Protein AF-A0A142VYG4-F1 (afdb_monomer_lite)

Structure (mmCIF, N/CA/C/O backbone):
data_AF-A0A142VYG4-F1
#
_entry.id   AF-A0A142VYG4-F1
#
loop_
_atom_site.group_PDB
_atom_site.id
_atom_site.type_symbol
_atom_site.label_atom_id
_atom_site.label_alt_id
_atom_site.label_comp_id
_atom_site.label_asym_id
_atom_site.label_entity_id
_atom_site.label_seq_id
_atom_site.pdbx_PDB_ins_code
_atom_site.Cartn_x
_atom_site.Cartn_y
_atom_site.Cartn_z
_atom_site.occupancy
_atom_site.B_iso_or_equiv
_atom_site.auth_seq_id
_atom_site.auth_comp_id
_atom_site.auth_asym_id
_atom_site.auth_atom_id
_atom_site.pdbx_PDB_model_num
ATOM 1 N N . MET A 1 1 ? -15.969 4.318 15.047 1.00 67.50 1 MET A N 1
ATOM 2 C CA . MET A 1 1 ? -14.659 3.924 15.614 1.00 67.50 1 MET A CA 1
ATOM 3 C C . MET A 1 1 ? -14.241 2.532 15.143 1.00 67.50 1 MET A C 1
ATOM 5 O O . MET A 1 1 ? -13.195 2.425 14.517 1.00 67.50 1 MET A O 1
ATOM 9 N N . ILE A 1 2 ? -15.074 1.495 15.341 1.00 74.44 2 ILE A N 1
ATOM 10 C CA . ILE A 1 2 ? -14.868 0.164 14.725 1.00 74.44 2 ILE A CA 1
ATOM 11 C C . ILE A 1 2 ? -14.760 0.310 13.201 1.00 74.44 2 ILE A C 1
ATOM 13 O O . ILE A 1 2 ? -13.875 -0.256 12.575 1.00 74.44 2 ILE A O 1
ATOM 17 N N . GLU A 1 3 ? -15.607 1.166 12.632 1.00 84.25 3 GLU A N 1
ATOM 18 C CA . GLU A 1 3 ? -15.606 1.525 11.214 1.00 84.25 3 GLU A CA 1
ATOM 19 C C . GLU A 1 3 ? -14.264 2.094 10.726 1.00 84.25 3 GLU A C 1
ATOM 21 O O . GLU A 1 3 ? -13.752 1.631 9.718 1.00 84.25 3 GLU A O 1
ATOM 26 N N . GLN A 1 4 ? -13.627 3.018 11.460 1.00 86.12 4 GLN A N 1
ATOM 27 C CA . GLN A 1 4 ? -12.318 3.565 11.071 1.00 86.12 4 GLN A CA 1
ATOM 28 C C . GLN A 1 4 ? -11.205 2.513 11.165 1.00 86.12 4 GLN A C 1
ATOM 30 O O . GLN A 1 4 ? -10.306 2.499 10.331 1.00 86.12 4 GLN A O 1
ATOM 35 N N . MET A 1 5 ? -11.257 1.611 12.151 1.00 86.69 5 MET A N 1
ATOM 36 C CA . MET A 1 5 ? -10.307 0.494 12.232 1.00 86.69 5 MET A CA 1
ATOM 37 C C . MET A 1 5 ? -10.500 -0.505 11.087 1.00 86.69 5 MET A C 1
ATOM 39 O O . MET A 1 5 ? -9.517 -0.996 10.536 1.00 86.69 5 MET A O 1
ATOM 43 N N . HIS A 1 6 ? -11.749 -0.786 10.711 1.00 91.38 6 HIS A N 1
ATOM 44 C CA . HIS A 1 6 ? -12.071 -1.628 9.560 1.00 91.38 6 HIS A CA 1
ATOM 45 C C . HIS A 1 6 ? -11.621 -0.979 8.252 1.00 91.38 6 HIS A C 1
ATOM 47 O O . HIS A 1 6 ? -11.057 -1.665 7.407 1.00 91.38 6 HIS A O 1
ATOM 53 N N . GLU A 1 7 ? -11.795 0.335 8.114 1.00 93.31 7 GLU A N 1
ATOM 54 C CA . GLU A 1 7 ? -11.337 1.085 6.947 1.00 93.31 7 GLU A CA 1
ATOM 55 C C . GLU A 1 7 ? -9.809 1.029 6.817 1.00 93.31 7 GLU A C 1
ATOM 57 O O . GLU A 1 7 ? -9.289 0.699 5.754 1.00 93.31 7 GLU A O 1
ATOM 62 N N . VAL A 1 8 ? -9.068 1.258 7.911 1.00 92.88 8 VAL A N 1
ATOM 63 C CA . VAL A 1 8 ? -7.601 1.117 7.910 1.00 92.88 8 VAL A CA 1
ATOM 64 C C . VAL A 1 8 ? -7.185 -0.308 7.541 1.00 92.88 8 VAL A C 1
ATOM 66 O O . VAL A 1 8 ? -6.253 -0.474 6.759 1.00 92.88 8 VAL A O 1
ATOM 69 N N . GLN A 1 9 ? -7.871 -1.333 8.056 1.00 94.00 9 GLN A N 1
ATOM 70 C CA . GLN A 1 9 ? -7.591 -2.723 7.693 1.00 94.00 9 GLN A CA 1
ATOM 71 C C . GLN A 1 9 ? -7.874 -2.993 6.206 1.00 94.00 9 GLN A C 1
ATOM 73 O O . GLN A 1 9 ? -7.031 -3.573 5.532 1.00 94.00 9 GLN A O 1
ATOM 78 N N . ALA A 1 10 ? -8.996 -2.514 5.667 1.00 96.69 10 ALA A N 1
ATOM 79 C CA . ALA A 1 10 ? -9.336 -2.680 4.257 1.00 96.69 10 ALA A CA 1
ATOM 80 C C . ALA A 1 10 ? -8.308 -2.003 3.337 1.00 96.69 10 ALA A C 1
ATOM 82 O O . ALA A 1 10 ? -7.858 -2.596 2.357 1.00 96.69 10 ALA A O 1
ATOM 83 N N . LYS A 1 11 ? -7.876 -0.779 3.669 1.00 96.94 11 LYS A N 1
ATOM 84 C CA . LYS A 1 11 ? -6.823 -0.082 2.916 1.00 96.94 11 LYS A CA 1
ATOM 85 C C . LYS A 1 11 ? -5.460 -0.759 3.051 1.00 96.94 11 LYS A C 1
ATOM 87 O O . LYS A 1 11 ? -4.690 -0.773 2.093 1.00 96.94 11 LYS A O 1
ATOM 92 N N . LEU A 1 12 ? -5.171 -1.357 4.205 1.00 95.00 12 LEU A N 1
ATOM 93 C CA . LEU A 1 12 ? -3.962 -2.150 4.405 1.00 95.00 12 LEU A CA 1
ATOM 94 C C . LEU A 1 12 ? -3.961 -3.397 3.511 1.00 95.00 12 LEU A C 1
ATOM 96 O O . LEU A 1 12 ? -2.946 -3.685 2.882 1.00 95.00 12 LEU A O 1
ATOM 100 N N . ASP A 1 13 ? -5.092 -4.092 3.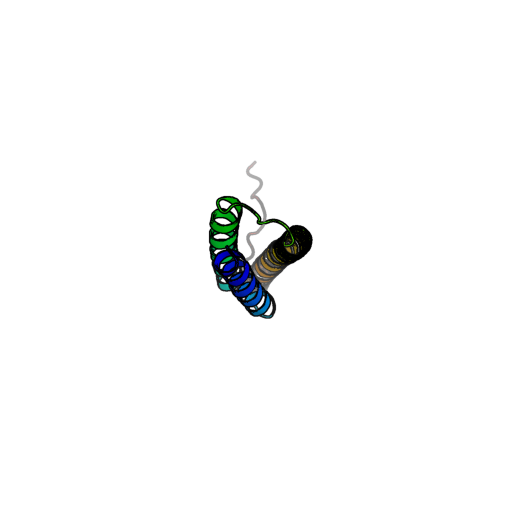403 1.00 96.19 13 ASP A N 1
ATOM 101 C CA . ASP A 1 13 ? -5.229 -5.273 2.545 1.00 96.19 13 ASP A CA 1
ATOM 102 C C . ASP A 1 13 ? -5.089 -4.911 1.055 1.00 96.19 13 ASP A C 1
ATOM 104 O O . ASP A 1 13 ? -4.447 -5.639 0.295 1.00 96.19 13 ASP A O 1
ATOM 108 N N . LEU A 1 14 ? -5.600 -3.744 0.638 1.00 96.44 14 LEU A N 1
ATOM 109 C CA . LEU A 1 14 ? -5.373 -3.213 -0.713 1.00 96.44 14 LEU A CA 1
ATOM 110 C C . LEU A 1 14 ? -3.894 -2.917 -0.983 1.00 96.44 14 LEU A C 1
ATOM 112 O O . LEU A 1 14 ? -3.398 -3.240 -2.064 1.00 96.44 14 LEU A O 1
ATOM 116 N N . LEU A 1 15 ? -3.176 -2.334 -0.016 1.00 96.19 15 LEU A N 1
ATOM 117 C CA . LEU A 1 15 ? -1.736 -2.113 -0.145 1.00 96.19 15 LEU A CA 1
ATOM 118 C C . LEU A 1 15 ? -0.990 -3.442 -0.283 1.00 96.19 15 LEU A C 1
ATOM 120 O O . LEU A 1 15 ? -0.147 -3.561 -1.166 1.00 96.19 15 LEU A O 1
ATOM 124 N N . VAL A 1 16 ? -1.324 -4.448 0.529 1.00 94.50 16 VAL A N 1
ATOM 125 C CA . VAL A 1 16 ? -0.737 -5.793 0.411 1.00 94.50 16 VAL A CA 1
ATOM 126 C C . VAL A 1 16 ? -0.966 -6.362 -0.992 1.00 94.50 16 VAL A C 1
ATOM 128 O O . VAL A 1 16 ? -0.006 -6.778 -1.636 1.00 94.50 16 VAL A O 1
ATOM 131 N N . GLY A 1 17 ? -2.190 -6.274 -1.521 1.00 94.69 17 GLY A N 1
ATOM 132 C CA . GLY A 1 17 ? -2.480 -6.698 -2.893 1.00 94.69 17 GLY A CA 1
ATOM 133 C C . GLY A 1 17 ? -1.682 -5.931 -3.959 1.00 94.69 17 GLY A C 1
ATOM 134 O O . GLY A 1 17 ? -1.248 -6.515 -4.950 1.00 94.69 17 GLY A O 1
ATOM 135 N N . ALA A 1 18 ? -1.430 -4.634 -3.758 1.00 94.50 18 ALA A N 1
ATOM 136 C CA . ALA A 1 18 ? -0.594 -3.841 -4.660 1.00 94.50 18 ALA A CA 1
ATOM 137 C C . ALA A 1 18 ? 0.897 -4.229 -4.587 1.00 94.50 18 ALA A C 1
ATOM 139 O O . ALA A 1 18 ? 1.591 -4.191 -5.607 1.00 94.50 18 ALA A O 1
ATOM 140 N N . LEU A 1 19 ? 1.396 -4.620 -3.407 1.00 92.00 19 LEU A N 1
ATOM 141 C CA . LEU A 1 19 ? 2.789 -5.039 -3.203 1.00 92.00 19 LEU A CA 1
ATOM 142 C C . LEU A 1 19 ? 3.138 -6.338 -3.935 1.00 92.00 19 LEU A C 1
ATOM 144 O O . LEU A 1 19 ? 4.270 -6.470 -4.414 1.00 92.00 19 LEU A O 1
ATOM 148 N N . ASP A 1 20 ? 2.170 -7.243 -4.081 1.00 91.19 20 ASP A N 1
ATOM 149 C CA . ASP A 1 20 ? 2.315 -8.472 -4.870 1.00 91.19 20 ASP A CA 1
ATOM 150 C C . ASP A 1 20 ? 2.491 -8.186 -6.377 1.00 91.19 20 ASP A C 1
ATOM 152 O O . ASP A 1 20 ? 2.985 -9.023 -7.137 1.00 91.19 20 ASP A O 1
ATOM 156 N N . GLY A 1 21 ? 2.139 -6.976 -6.820 1.00 89.75 21 GLY A N 1
ATOM 157 C CA . GLY A 1 21 ? 2.262 -6.525 -8.198 1.00 89.75 21 GLY A CA 1
ATOM 158 C C . GLY A 1 21 ? 3.652 -6.015 -8.612 1.00 89.75 21 GLY A C 1
ATOM 159 O O . GLY A 1 21 ? 4.666 -6.077 -7.901 1.00 89.75 21 GLY A O 1
ATOM 160 N N . HIS A 1 22 ? 3.693 -5.476 -9.833 1.00 89.88 22 HIS A N 1
ATOM 161 C CA . HIS A 1 22 ? 4.871 -4.833 -10.429 1.00 89.88 22 HIS A CA 1
ATOM 162 C C . HIS A 1 22 ? 4.605 -3.381 -10.862 1.00 89.88 22 HIS A C 1
ATOM 164 O O . HIS A 1 22 ? 5.362 -2.810 -11.645 1.00 89.88 22 HIS A O 1
ATOM 170 N N . ASP A 1 23 ? 3.523 -2.786 -10.362 1.00 91.62 23 ASP A N 1
ATOM 171 C CA . ASP A 1 23 ? 3.122 -1.423 -10.689 1.00 91.62 23 ASP A CA 1
ATOM 172 C C . ASP A 1 23 ? 3.435 -0.480 -9.523 1.00 91.62 23 ASP A C 1
ATOM 174 O O . ASP A 1 23 ? 2.781 -0.494 -8.480 1.00 91.62 23 ASP A O 1
ATOM 178 N N . ALA A 1 24 ? 4.451 0.364 -9.708 1.00 91.38 24 ALA A N 1
ATOM 179 C CA . ALA A 1 24 ? 4.827 1.358 -8.710 1.00 91.38 24 ALA A CA 1
ATOM 180 C C . ALA A 1 24 ? 3.732 2.419 -8.496 1.00 91.38 24 ALA A C 1
ATOM 182 O O . ALA A 1 24 ? 3.621 2.941 -7.390 1.00 91.38 24 ALA A O 1
ATOM 183 N N . GLY A 1 25 ? 2.929 2.732 -9.520 1.00 92.19 25 GLY A N 1
ATOM 184 C CA . GLY A 1 25 ? 1.818 3.676 -9.419 1.00 92.19 25 GLY A CA 1
ATOM 185 C C . GLY A 1 25 ? 0.696 3.140 -8.533 1.00 92.19 25 GLY A C 1
ATOM 186 O O . GLY A 1 25 ? 0.222 3.856 -7.652 1.00 92.19 25 GLY A O 1
ATOM 187 N N . ALA A 1 26 ? 0.346 1.861 -8.692 1.00 94.69 26 ALA A N 1
ATOM 188 C CA . ALA A 1 26 ? -0.639 1.194 -7.841 1.00 94.69 26 ALA A CA 1
ATOM 189 C C . ALA A 1 26 ? -0.210 1.168 -6.363 1.00 94.69 26 ALA A C 1
ATOM 191 O O . ALA A 1 26 ? -1.019 1.457 -5.483 1.00 94.69 26 ALA A O 1
ATOM 192 N N . ILE A 1 27 ? 1.072 0.895 -6.083 1.00 94.50 27 ILE A N 1
ATOM 193 C CA . ILE A 1 27 ? 1.609 0.907 -4.7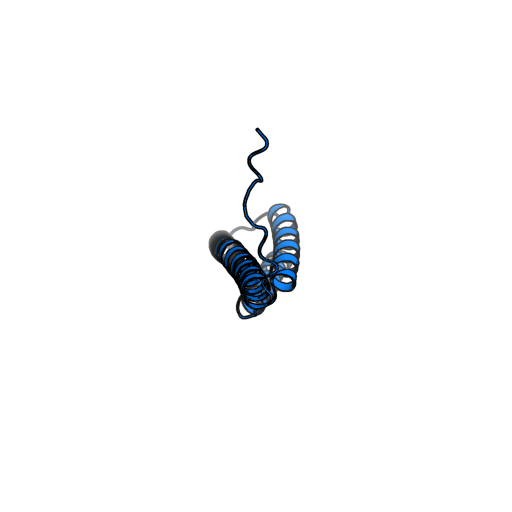10 1.00 94.50 27 ILE A CA 1
ATOM 194 C C . ILE A 1 27 ? 1.545 2.319 -4.107 1.00 94.50 27 ILE A C 1
ATOM 196 O O . ILE A 1 27 ? 1.166 2.469 -2.945 1.00 94.50 27 ILE A O 1
ATOM 200 N N . VAL A 1 28 ? 1.892 3.359 -4.877 1.00 94.88 28 VAL A N 1
ATOM 201 C CA . VAL A 1 28 ? 1.807 4.759 -4.421 1.00 94.88 28 VAL A CA 1
ATOM 202 C C . VAL A 1 28 ? 0.362 5.135 -4.094 1.00 94.88 28 VAL A C 1
ATOM 204 O O . VAL A 1 28 ? 0.102 5.587 -2.983 1.00 94.88 28 VAL A O 1
ATOM 207 N N . SER A 1 29 ? -0.578 4.870 -5.003 1.00 97.00 29 SER A N 1
ATOM 208 C CA . SER A 1 29 ? -1.995 5.183 -4.788 1.00 97.00 29 SER A CA 1
ATOM 209 C C . SER A 1 29 ? -2.569 4.450 -3.570 1.00 97.00 29 SER A C 1
ATOM 211 O O . SER A 1 29 ? -3.201 5.078 -2.725 1.00 97.00 29 SER A O 1
ATOM 213 N N . ALA A 1 30 ? -2.281 3.153 -3.408 1.00 95.94 30 ALA A N 1
ATOM 214 C CA . ALA A 1 30 ? -2.720 2.395 -2.234 1.00 95.94 30 ALA A CA 1
ATOM 215 C C . ALA A 1 30 ? -2.112 2.930 -0.922 1.00 95.94 30 ALA A C 1
ATOM 217 O O . ALA A 1 30 ? -2.759 2.911 0.126 1.00 95.94 30 ALA A O 1
ATOM 218 N N . THR A 1 31 ? -0.878 3.440 -0.975 1.00 95.25 31 THR A N 1
ATOM 219 C CA . THR A 1 31 ? -0.208 4.056 0.178 1.00 95.25 31 THR A CA 1
ATOM 220 C C . THR A 1 31 ? -0.860 5.386 0.574 1.00 95.25 31 THR A C 1
ATOM 222 O O . THR A 1 31 ? -1.040 5.648 1.763 1.00 95.25 31 THR A O 1
ATOM 225 N N . GLU A 1 32 ? -1.244 6.218 -0.397 1.00 96.19 32 GLU A N 1
ATOM 226 C CA . GLU A 1 32 ? -1.953 7.488 -0.167 1.00 96.19 32 GLU A CA 1
ATOM 227 C C . GLU A 1 32 ? -3.362 7.265 0.411 1.00 96.19 32 GLU A C 1
ATOM 229 O O .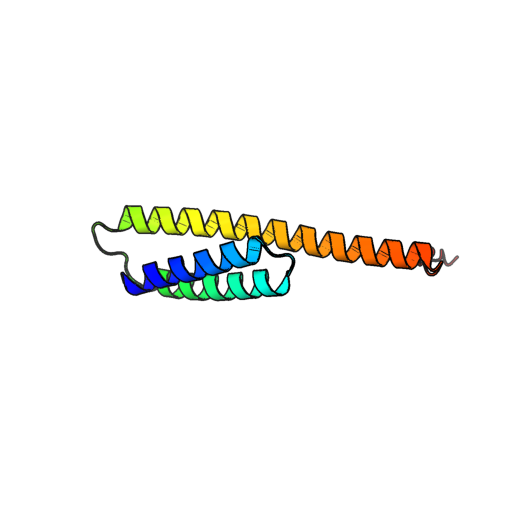 GLU A 1 32 ? -3.762 7.921 1.381 1.00 96.19 32 GLU A O 1
ATOM 234 N N . ASP A 1 33 ? -4.081 6.277 -0.123 1.00 95.94 33 ASP A N 1
ATOM 235 C CA . ASP A 1 33 ? -5.376 5.826 0.388 1.00 95.94 33 ASP A CA 1
ATOM 236 C C . ASP A 1 33 ? -5.279 5.368 1.853 1.00 95.94 33 ASP A C 1
ATOM 238 O O . ASP A 1 33 ? -6.072 5.781 2.707 1.00 95.94 33 ASP A O 1
ATOM 242 N N . LEU A 1 34 ? -4.271 4.547 2.170 1.00 95.00 34 LEU A N 1
ATOM 243 C CA . LEU A 1 34 ? -4.008 4.078 3.530 1.00 95.00 34 LEU A CA 1
ATOM 244 C C . LEU A 1 34 ? -3.630 5.230 4.469 1.00 95.00 34 LEU A C 1
ATOM 246 O O . LEU A 1 34 ? -4.108 5.276 5.603 1.00 95.00 34 LEU A O 1
ATOM 250 N N . ALA A 1 35 ? -2.814 6.182 4.012 1.00 92.19 35 ALA A N 1
ATOM 251 C CA . ALA A 1 35 ? -2.449 7.355 4.802 1.00 92.19 35 ALA A CA 1
ATOM 252 C C . ALA A 1 35 ? -3.686 8.184 5.181 1.00 92.19 35 ALA A C 1
ATOM 254 O O . ALA A 1 35 ? -3.827 8.593 6.336 1.00 92.19 35 ALA A O 1
ATOM 255 N N . THR A 1 36 ? -4.617 8.364 4.242 1.00 93.44 36 THR A N 1
ATOM 256 C CA . THR A 1 36 ? -5.888 9.059 4.488 1.00 93.44 36 THR A CA 1
ATOM 257 C C . THR A 1 36 ? -6.720 8.341 5.553 1.00 93.44 36 THR A C 1
ATOM 259 O O . THR A 1 36 ? -7.164 8.970 6.517 1.00 93.44 36 THR A O 1
ATOM 262 N N . ALA A 1 37 ? -6.866 7.015 5.450 1.00 92.31 37 ALA A N 1
ATOM 263 C CA . ALA A 1 37 ? -7.580 6.215 6.447 1.00 92.31 37 ALA A CA 1
ATOM 264 C C . ALA A 1 37 ? -6.931 6.301 7.842 1.00 92.31 37 ALA A C 1
ATOM 266 O O . ALA A 1 37 ? -7.626 6.444 8.850 1.00 92.31 37 ALA A O 1
ATOM 267 N N . VAL A 1 38 ? -5.596 6.286 7.915 1.00 90.62 38 VAL A N 1
ATOM 268 C CA . VAL A 1 38 ? -4.846 6.415 9.175 1.00 90.62 38 VAL A CA 1
ATOM 269 C C . VAL A 1 38 ? -5.024 7.798 9.806 1.00 90.62 38 VAL A C 1
ATOM 271 O O . VAL A 1 38 ? -5.161 7.888 11.027 1.00 90.62 38 VAL A O 1
ATOM 274 N N . ILE A 1 39 ? -5.056 8.874 9.013 1.00 89.00 39 ILE A N 1
ATOM 275 C CA . ILE A 1 39 ? -5.323 10.233 9.512 1.00 89.00 39 ILE A CA 1
ATOM 276 C C . ILE A 1 39 ? -6.715 10.301 10.152 1.00 89.00 39 ILE A C 1
ATOM 278 O O . ILE A 1 39 ? -6.853 10.809 11.267 1.00 89.00 39 ILE A O 1
ATOM 282 N N . LEU A 1 40 ? -7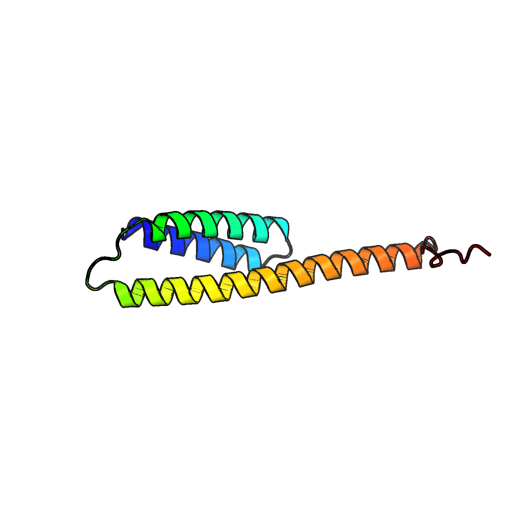.729 9.744 9.485 1.00 88.25 40 LEU A N 1
ATOM 283 C CA . LEU A 1 40 ? -9.095 9.694 10.009 1.00 88.25 40 LEU A CA 1
ATOM 284 C C . LEU A 1 40 ? -9.188 8.841 11.280 1.00 88.25 40 LEU A C 1
ATOM 286 O O . LEU A 1 40 ? -9.829 9.249 12.248 1.00 88.25 40 LEU A O 1
ATOM 290 N N . PHE A 1 41 ? -8.501 7.697 11.318 1.00 87.44 41 PHE A N 1
ATOM 291 C CA . PHE A 1 41 ? -8.417 6.859 12.512 1.00 87.44 41 PHE A CA 1
ATOM 292 C C . PHE A 1 41 ? -7.737 7.581 13.682 1.00 87.44 41 PHE A C 1
ATOM 294 O O . PHE A 1 41 ? -8.236 7.523 14.799 1.00 87.44 41 PHE A O 1
ATOM 301 N N . ARG A 1 42 ? -6.649 8.324 13.438 1.00 84.62 42 ARG A N 1
ATOM 302 C CA . ARG A 1 42 ? -5.950 9.117 14.465 1.00 84.62 42 ARG A CA 1
ATOM 303 C C . ARG A 1 42 ? -6.834 10.211 15.068 1.00 84.62 42 ARG A C 1
ATOM 305 O O . ARG A 1 42 ? -6.667 10.548 16.237 1.00 84.62 42 ARG A O 1
ATOM 312 N N . GLY A 1 43 ? -7.735 10.782 14.269 1.00 82.88 43 GLY A N 1
ATOM 313 C CA . GLY A 1 43 ? -8.722 11.762 14.725 1.00 82.88 43 GLY A CA 1
ATOM 314 C C . GLY A 1 43 ? -9.875 11.152 15.529 1.00 82.88 43 GLY A C 1
ATOM 315 O O . GLY A 1 43 ? -10.581 11.879 16.225 1.00 82.88 43 GLY A O 1
ATOM 316 N N . ALA A 1 44 ? -10.063 9.832 15.465 1.00 80.06 44 ALA A N 1
ATOM 317 C CA . ALA A 1 44 ? -11.052 9.115 16.253 1.00 80.06 44 ALA A CA 1
ATOM 318 C C . ALA A 1 44 ? -10.440 8.664 17.591 1.00 80.06 44 ALA A C 1
ATOM 320 O O . ALA A 1 44 ? -9.372 8.060 17.636 1.00 80.06 44 ALA A O 1
ATOM 321 N N . GLY A 1 45 ? -11.120 8.941 18.706 1.00 77.56 45 GLY A N 1
ATOM 322 C CA . GLY A 1 45 ? -10.690 8.440 20.014 1.00 77.56 45 GLY A CA 1
ATOM 323 C C . GLY A 1 45 ? -10.668 6.907 20.048 1.00 77.56 45 GLY A C 1
ATOM 324 O O . GLY A 1 45 ? -11.599 6.267 19.555 1.00 77.56 45 GLY A O 1
ATOM 325 N N . VAL A 1 46 ? -9.620 6.327 20.644 1.00 80.25 46 VAL A N 1
ATOM 326 C CA . VAL A 1 46 ? -9.514 4.878 20.877 1.00 80.25 46 VAL A CA 1
ATOM 327 C C . VAL A 1 46 ? -10.361 4.519 22.106 1.00 80.25 46 VAL A C 1
ATOM 329 O O . VAL A 1 46 ? -10.122 5.066 23.181 1.00 80.25 46 VAL A O 1
ATOM 332 N N . PRO A 1 47 ? -11.360 3.637 21.989 1.00 78.50 47 PRO A N 1
ATOM 333 C CA . PRO A 1 47 ? -12.198 3.237 23.105 1.00 78.50 47 PRO A CA 1
ATOM 334 C C . PRO A 1 47 ? -11.516 2.210 23.987 1.00 78.50 47 PRO A C 1
ATOM 336 O O . PRO A 1 47 ? -10.729 1.377 23.524 1.00 78.50 47 PRO A O 1
ATOM 339 N N . ALA A 1 48 ? -11.935 2.239 25.247 1.00 80.69 48 ALA A N 1
ATOM 340 C CA . ALA A 1 48 ? -11.507 1.306 26.269 1.00 80.69 48 ALA A CA 1
ATOM 341 C C . ALA A 1 48 ? -11.695 -0.152 25.818 1.00 80.69 48 ALA A C 1
ATOM 343 O O . ALA A 1 48 ? -12.784 -0.547 25.395 1.00 80.69 48 ALA A O 1
ATOM 344 N N . GLY A 1 49 ? -10.631 -0.947 25.918 1.00 85.50 49 GLY A N 1
ATOM 345 C CA . GLY A 1 49 ? -10.614 -2.371 25.575 1.00 85.50 49 GLY A CA 1
ATOM 346 C C . GLY A 1 49 ? -10.195 -2.688 24.135 1.00 85.50 49 GLY A C 1
ATOM 347 O O . GLY A 1 49 ? -10.069 -3.862 23.793 1.00 85.50 49 GLY A O 1
ATOM 348 N N . SER A 1 50 ? -9.951 -1.680 23.292 1.00 83.12 50 SER A N 1
ATOM 349 C CA . SER A 1 50 ? -9.515 -1.858 21.893 1.00 83.12 50 SER A CA 1
ATOM 350 C C . SER A 1 50 ? -8.060 -1.437 21.638 1.00 83.12 50 SER A C 1
ATOM 352 O O . SER A 1 50 ? -7.552 -1.546 20.520 1.00 83.12 50 SER A O 1
ATOM 354 N N . GLU A 1 51 ? -7.345 -0.999 22.675 1.00 88.00 51 GLU A N 1
ATOM 355 C CA . GLU A 1 51 ? -6.004 -0.417 22.586 1.00 88.00 51 GLU A CA 1
ATOM 356 C C . GLU A 1 51 ? -4.984 -1.403 22.015 1.00 88.00 51 GLU A C 1
ATOM 358 O O . GLU A 1 51 ? -4.138 -1.035 21.198 1.00 88.00 51 GLU A O 1
ATOM 363 N N . MET A 1 52 ? -5.075 -2.675 22.415 1.00 88.88 52 MET A N 1
ATOM 364 C CA . MET A 1 52 ? -4.188 -3.723 21.911 1.00 88.88 52 MET A CA 1
ATOM 365 C C . MET A 1 52 ? -4.390 -3.947 20.409 1.00 88.88 52 MET A C 1
ATOM 367 O O . MET A 1 52 ? -3.417 -4.077 19.666 1.00 88.88 52 MET A O 1
ATOM 371 N N . GLN A 1 53 ? -5.645 -3.937 19.956 1.00 86.75 53 GLN A N 1
ATOM 372 C CA . GLN A 1 53 ? -5.993 -4.105 18.550 1.00 86.75 53 GLN A CA 1
ATOM 373 C C . GLN A 1 53 ? -5.540 -2.896 17.724 1.00 86.75 53 GLN A C 1
ATOM 375 O O . GLN A 1 53 ? -4.910 -3.072 16.683 1.00 86.75 53 GLN A O 1
ATOM 380 N N . ALA A 1 54 ? -5.778 -1.678 18.217 1.00 86.88 54 ALA A N 1
ATOM 381 C CA . ALA A 1 54 ? -5.288 -0.447 17.603 1.00 86.88 54 ALA A CA 1
ATOM 382 C C . ALA A 1 54 ? -3.756 -0.448 17.469 1.00 86.88 54 ALA A C 1
ATOM 384 O O . ALA A 1 54 ? -3.219 -0.134 16.406 1.00 86.88 54 ALA A O 1
ATOM 385 N N . ARG A 1 55 ? -3.035 -0.865 18.518 1.00 88.94 55 ARG A N 1
ATOM 386 C CA . ARG A 1 55 ? -1.569 -0.944 18.502 1.00 88.94 55 ARG A CA 1
ATOM 387 C C . ARG A 1 55 ? -1.054 -1.987 17.512 1.00 88.94 55 ARG A C 1
ATOM 389 O O . ARG A 1 55 ? -0.093 -1.715 16.795 1.00 88.94 55 ARG A O 1
ATOM 396 N N . ALA A 1 56 ? -1.690 -3.156 17.457 1.00 91.31 56 ALA A N 1
ATOM 397 C CA . ALA A 1 56 ? -1.348 -4.196 16.493 1.00 91.31 56 ALA A CA 1
ATOM 398 C C . ALA A 1 56 ? -1.574 -3.722 15.049 1.00 91.31 56 ALA A C 1
ATOM 400 O O . ALA A 1 56 ? -0.721 -3.951 14.193 1.00 91.31 56 ALA A O 1
ATOM 401 N N . LEU A 1 57 ? -2.684 -3.024 14.792 1.00 90.50 57 LEU A N 1
ATOM 402 C CA . LEU A 1 57 ? -2.999 -2.462 13.482 1.00 90.50 57 LEU A CA 1
ATOM 403 C C . LEU A 1 57 ? -1.953 -1.424 13.056 1.00 90.50 57 LEU A C 1
ATOM 405 O O . LEU A 1 57 ? -1.384 -1.556 11.979 1.00 90.50 57 LEU A O 1
ATOM 409 N N . ILE A 1 58 ? -1.609 -0.472 13.931 1.00 88.38 58 ILE A N 1
ATOM 410 C CA . ILE A 1 58 ? -0.556 0.525 13.668 1.00 88.38 58 ILE A CA 1
ATOM 411 C C . ILE A 1 58 ? 0.785 -0.151 13.355 1.00 88.38 58 ILE A C 1
ATOM 413 O O . ILE A 1 58 ? 1.462 0.239 12.406 1.00 88.38 58 ILE A O 1
ATOM 417 N N . GLY A 1 59 ? 1.166 -1.176 14.126 1.00 91.00 59 GLY A N 1
ATOM 418 C CA . GLY A 1 59 ? 2.406 -1.919 13.893 1.00 91.00 59 GLY A CA 1
ATOM 419 C C . GLY A 1 59 ? 2.448 -2.577 12.511 1.00 91.00 59 GLY A C 1
ATOM 420 O O . GLY A 1 59 ? 3.452 -2.467 11.809 1.00 91.00 59 GLY A O 1
ATOM 421 N N . LYS A 1 60 ? 1.344 -3.204 12.086 1.00 92.75 60 LYS A N 1
ATOM 422 C CA . LYS A 1 60 ? 1.230 -3.786 10.740 1.00 92.75 60 LYS A CA 1
ATOM 423 C C . LYS A 1 60 ? 1.302 -2.718 9.650 1.00 92.75 60 LYS A C 1
ATOM 425 O O . LYS A 1 60 ? 2.034 -2.905 8.682 1.00 92.75 60 LYS A O 1
ATOM 430 N N . THR A 1 61 ? 0.588 -1.606 9.821 1.00 90.94 61 THR A N 1
ATOM 431 C CA . THR A 1 61 ? 0.601 -0.480 8.879 1.00 90.94 61 THR A CA 1
ATOM 432 C C . THR A 1 61 ? 2.020 0.041 8.662 1.00 90.94 61 THR A C 1
ATOM 434 O O . THR A 1 61 ? 2.437 0.185 7.519 1.00 90.94 61 THR A O 1
ATOM 437 N N . LEU A 1 62 ? 2.792 0.259 9.732 1.00 91.62 62 LEU A N 1
ATOM 438 C CA . LEU A 1 62 ? 4.184 0.712 9.622 1.00 91.62 62 LEU A CA 1
ATOM 439 C C . LEU A 1 62 ? 5.052 -0.275 8.830 1.00 91.62 62 LEU A C 1
ATOM 441 O O . LEU A 1 62 ? 5.735 0.137 7.896 1.00 91.62 62 LEU A O 1
ATOM 445 N N . GLY A 1 63 ? 4.963 -1.572 9.139 1.00 92.00 63 GLY A N 1
ATOM 446 C CA . GLY A 1 63 ? 5.727 -2.595 8.419 1.00 92.00 63 GLY A CA 1
ATOM 447 C C . GLY A 1 63 ? 5.393 -2.662 6.924 1.00 92.00 63 GLY A C 1
ATOM 448 O O . GLY A 1 63 ? 6.291 -2.805 6.095 1.00 92.00 63 GLY A O 1
ATOM 449 N N . GLN A 1 64 ? 4.118 -2.503 6.551 1.00 91.69 64 GLN A N 1
ATOM 450 C CA . GLN A 1 64 ? 3.724 -2.497 5.137 1.00 91.69 64 GLN A CA 1
ATOM 451 C C . GLN A 1 64 ? 4.143 -1.214 4.407 1.00 91.69 64 GLN A C 1
ATOM 453 O O . GLN A 1 64 ? 4.518 -1.275 3.238 1.00 91.69 64 GLN A O 1
ATOM 458 N N . LEU A 1 65 ? 4.154 -0.060 5.082 1.00 91.88 65 LEU A N 1
ATOM 459 C CA . LEU A 1 65 ? 4.669 1.186 4.505 1.00 91.88 65 LEU A CA 1
ATOM 460 C C . LEU A 1 65 ? 6.178 1.110 4.226 1.00 91.88 65 LEU A C 1
ATOM 462 O O . LEU A 1 65 ? 6.639 1.574 3.181 1.00 91.88 65 LEU A O 1
ATOM 466 N N . GLU A 1 66 ? 6.947 0.484 5.118 1.00 92.44 66 GLU A N 1
ATOM 467 C CA . GLU A 1 66 ? 8.370 0.215 4.886 1.00 92.44 66 GLU A CA 1
ATOM 468 C C . GLU A 1 66 ? 8.573 -0.715 3.681 1.00 92.44 66 GLU A C 1
ATOM 470 O O . GLU A 1 66 ? 9.377 -0.416 2.790 1.00 92.44 66 GLU A O 1
ATOM 475 N N . ALA A 1 67 ? 7.796 -1.801 3.596 1.00 92.44 67 ALA A N 1
ATOM 476 C CA . ALA A 1 67 ? 7.824 -2.711 2.452 1.00 92.44 67 ALA A CA 1
ATOM 477 C C . ALA A 1 67 ? 7.485 -1.991 1.133 1.00 92.44 67 ALA A C 1
ATOM 479 O O . ALA A 1 67 ? 8.170 -2.190 0.125 1.00 92.44 67 ALA A O 1
ATOM 480 N N . ALA A 1 68 ? 6.490 -1.099 1.145 1.00 92.81 68 ALA A N 1
ATOM 481 C CA . ALA A 1 68 ? 6.104 -0.289 -0.006 1.00 92.81 68 ALA A CA 1
ATOM 482 C C . ALA A 1 68 ? 7.227 0.639 -0.475 1.00 92.81 68 ALA A C 1
ATOM 484 O O . ALA A 1 68 ? 7.549 0.661 -1.667 1.00 92.81 68 ALA A O 1
ATOM 485 N N . ALA A 1 69 ? 7.883 1.346 0.446 1.00 92.12 69 ALA A N 1
ATOM 486 C CA . ALA A 1 69 ? 9.006 2.219 0.118 1.00 92.12 69 ALA A CA 1
ATOM 487 C C . ALA A 1 69 ? 10.163 1.443 -0.538 1.00 92.12 69 ALA A C 1
ATOM 489 O O . ALA A 1 69 ? 10.701 1.867 -1.569 1.00 92.12 69 ALA A O 1
ATOM 490 N N . ILE A 1 70 ? 10.514 0.275 0.012 1.00 93.75 70 ILE A N 1
ATOM 491 C CA . ILE A 1 70 ? 11.539 -0.609 -0.558 1.00 93.75 70 ILE A CA 1
ATOM 492 C C . ILE A 1 70 ? 11.122 -1.068 -1.957 1.00 93.75 70 ILE A C 1
ATOM 494 O O . ILE A 1 70 ? 11.902 -0.952 -2.908 1.00 93.75 70 ILE A O 1
ATOM 498 N N . ARG A 1 71 ? 9.886 -1.553 -2.111 1.00 93.94 71 ARG A N 1
ATOM 499 C CA . ARG A 1 71 ? 9.386 -2.088 -3.379 1.00 93.94 71 ARG A CA 1
ATOM 500 C C . ARG A 1 71 ? 9.380 -1.029 -4.477 1.00 93.94 71 ARG A C 1
ATOM 502 O O . ARG A 1 71 ? 9.897 -1.290 -5.562 1.00 93.94 71 ARG A O 1
ATOM 509 N N . ILE A 1 72 ? 8.891 0.177 -4.190 1.00 92.69 72 ILE A N 1
ATOM 510 C CA . ILE A 1 72 ? 8.912 1.306 -5.130 1.00 92.69 72 ILE A CA 1
ATOM 511 C C . ILE A 1 72 ? 10.345 1.605 -5.588 1.00 92.69 72 ILE A C 1
ATOM 513 O O . ILE A 1 72 ? 10.585 1.790 -6.783 1.00 92.69 72 ILE A O 1
ATOM 517 N N . ASN A 1 73 ? 11.311 1.626 -4.667 1.00 92.94 73 ASN A N 1
ATOM 518 C CA . ASN A 1 73 ? 12.711 1.880 -5.007 1.00 92.94 73 ASN A CA 1
ATOM 519 C C . ASN A 1 73 ? 13.296 0.789 -5.914 1.00 92.94 73 ASN A C 1
ATOM 521 O O . ASN A 1 73 ? 13.984 1.109 -6.886 1.00 92.94 73 ASN A O 1
ATOM 525 N N . VAL A 1 74 ? 12.978 -0.481 -5.654 1.00 93.19 74 VAL A N 1
ATOM 526 C CA . VAL A 1 74 ? 13.383 -1.605 -6.511 1.00 93.19 74 VAL A CA 1
ATOM 527 C C . VAL A 1 74 ? 12.802 -1.461 -7.921 1.00 93.19 74 VAL A C 1
ATOM 529 O O . VAL A 1 74 ? 13.548 -1.563 -8.895 1.00 93.19 74 VAL A O 1
ATOM 532 N N . LEU A 1 75 ? 11.506 -1.162 -8.052 1.00 92.50 75 LEU A N 1
ATOM 533 C CA . LEU A 1 75 ? 10.842 -0.997 -9.354 1.00 92.50 75 LEU A CA 1
ATOM 534 C C . LEU A 1 75 ? 11.410 0.186 -10.153 1.00 92.50 75 LEU A C 1
ATOM 536 O O . LEU A 1 75 ? 11.651 0.082 -11.362 1.00 92.50 75 LEU A O 1
ATOM 540 N N . LYS A 1 76 ? 11.691 1.305 -9.475 1.00 90.75 76 LYS A N 1
ATOM 541 C CA . LYS A 1 76 ? 12.358 2.465 -10.081 1.00 90.75 76 LYS A CA 1
ATOM 542 C C . LYS A 1 76 ? 13.758 2.107 -10.576 1.00 90.75 76 LYS A C 1
ATOM 544 O O . LYS A 1 76 ? 14.116 2.464 -11.699 1.00 90.75 76 LYS A O 1
ATOM 549 N N . ASN A 1 77 ? 14.538 1.389 -9.767 1.00 92.75 77 ASN A N 1
ATOM 550 C CA . ASN A 1 77 ? 15.889 0.980 -10.141 1.00 92.75 77 ASN A CA 1
ATOM 551 C C . ASN A 1 77 ? 15.881 0.013 -11.330 1.00 92.75 77 ASN A C 1
ATOM 553 O O . ASN A 1 77 ? 16.635 0.211 -12.278 1.00 92.75 77 ASN A O 1
ATOM 557 N 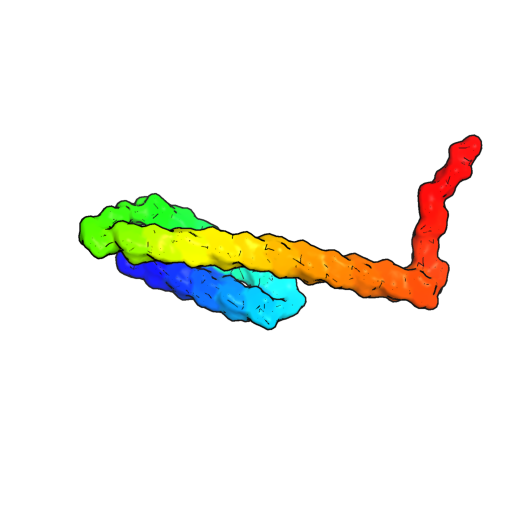N . TRP A 1 78 ? 14.980 -0.972 -11.335 1.00 92.00 78 TRP A N 1
ATOM 558 C CA . TRP A 1 78 ? 14.797 -1.864 -12.482 1.00 92.00 78 TRP A CA 1
ATOM 559 C C . TRP A 1 78 ? 14.486 -1.056 -13.744 1.00 92.00 78 TRP A C 1
ATOM 561 O O . TRP A 1 78 ? 15.162 -1.203 -14.763 1.00 92.00 78 TRP A O 1
ATOM 571 N N . THR A 1 79 ? 13.511 -0.146 -13.683 1.00 89.31 79 THR A N 1
ATOM 572 C CA . THR A 1 79 ? 13.137 0.680 -14.842 1.00 89.31 79 THR A CA 1
ATOM 573 C C . THR A 1 79 ? 14.337 1.450 -15.397 1.00 89.31 79 THR A C 1
ATOM 575 O O . THR A 1 79 ? 14.541 1.454 -16.612 1.00 89.31 79 THR A O 1
ATOM 578 N N . ARG A 1 80 ? 15.171 2.025 -14.520 1.00 91.25 80 ARG A N 1
ATOM 579 C CA . ARG A 1 80 ? 16.419 2.698 -14.904 1.00 91.25 80 ARG A CA 1
ATOM 580 C C . ARG A 1 80 ? 17.400 1.742 -15.585 1.00 91.25 80 ARG A C 1
ATOM 582 O O . ARG A 1 80 ? 17.797 2.008 -16.712 1.00 91.25 80 ARG A O 1
ATOM 589 N N . GLN A 1 81 ? 17.702 0.600 -14.967 1.00 90.81 81 GLN A N 1
ATOM 590 C CA . GLN A 1 81 ? 18.606 -0.406 -15.540 1.00 90.81 81 GLN A CA 1
ATOM 591 C C . GLN A 1 81 ? 18.155 -0.866 -16.929 1.00 90.81 81 GLN A C 1
ATOM 593 O O . GLN A 1 81 ? 18.972 -1.032 -17.831 1.00 90.81 81 GLN A O 1
ATOM 598 N N . ARG A 1 82 ? 16.844 -1.040 -17.130 1.00 90.19 82 ARG A N 1
ATOM 599 C CA . ARG A 1 82 ? 16.284 -1.423 -18.430 1.00 90.19 82 ARG A CA 1
ATOM 600 C C . ARG A 1 82 ? 16.489 -0.335 -19.489 1.00 90.19 82 ARG A C 1
ATOM 602 O O . ARG A 1 82 ? 16.786 -0.660 -20.636 1.00 90.19 82 ARG A O 1
ATOM 609 N N . ILE A 1 83 ? 16.321 0.937 -19.127 1.00 87.19 83 ILE A N 1
ATOM 610 C CA . ILE A 1 83 ? 16.578 2.075 -20.024 1.00 87.19 83 ILE A CA 1
ATOM 611 C C . ILE A 1 83 ? 18.066 2.142 -20.380 1.00 87.19 83 ILE A C 1
ATOM 613 O O . ILE A 1 83 ? 18.403 2.223 -21.561 1.00 87.19 83 ILE A O 1
ATOM 617 N N . ASP A 1 84 ? 18.945 2.022 -19.386 1.00 87.56 84 ASP A N 1
ATOM 618 C CA . ASP A 1 84 ? 20.395 2.061 -19.582 1.00 87.56 84 ASP A CA 1
ATOM 619 C C . ASP A 1 84 ? 20.867 0.922 -20.497 1.00 87.56 84 ASP A C 1
ATOM 621 O O . ASP A 1 84 ? 21.617 1.154 -21.446 1.00 87.56 84 ASP A O 1
ATOM 625 N N . MET A 1 85 ? 20.359 -0.296 -20.279 1.00 86.56 85 MET A N 1
ATOM 626 C CA . MET A 1 85 ? 20.632 -1.456 -21.133 1.00 86.56 85 MET A CA 1
ATOM 627 C C . MET A 1 85 ? 20.177 -1.210 -22.577 1.00 86.56 85 MET A C 1
ATOM 629 O O . MET A 1 85 ? 20.918 -1.477 -23.521 1.00 86.56 85 MET A O 1
ATOM 633 N N . ASN A 1 86 ? 18.980 -0.648 -22.765 1.00 87.31 86 ASN A N 1
ATOM 634 C CA . ASN A 1 86 ? 18.479 -0.304 -24.095 1.00 87.31 86 ASN A CA 1
ATOM 635 C C . ASN A 1 86 ? 19.354 0.750 -24.786 1.00 87.31 86 ASN A C 1
ATOM 637 O O . ASN A 1 86 ? 19.582 0.650 -25.992 1.00 87.31 86 ASN A O 1
ATOM 641 N N . HIS A 1 87 ? 19.859 1.745 -24.054 1.00 86.44 87 HIS A N 1
ATOM 642 C CA . HIS A 1 87 ? 20.787 2.734 -24.604 1.00 86.44 87 HIS A CA 1
ATOM 643 C C . HIS A 1 87 ? 22.144 2.130 -24.968 1.00 86.44 87 HIS A C 1
ATOM 645 O O . HIS A 1 87 ? 22.680 2.473 -26.022 1.00 86.44 87 HIS A O 1
ATOM 651 N N . ALA A 1 88 ? 22.668 1.212 -24.151 1.00 85.06 88 ALA A N 1
ATOM 652 C CA . ALA A 1 88 ? 23.900 0.486 -24.448 1.00 85.06 88 ALA A CA 1
ATOM 653 C C . ALA A 1 88 ? 23.761 -0.348 -25.733 1.00 85.06 88 ALA A C 1
ATOM 655 O O . ALA A 1 88 ? 24.592 -0.235 -26.631 1.00 85.06 88 ALA A O 1
ATOM 656 N N . ILE A 1 89 ? 22.664 -1.105 -25.872 1.00 85.81 89 ILE A N 1
ATOM 657 C CA . ILE A 1 89 ? 22.372 -1.909 -27.072 1.00 85.81 89 ILE A CA 1
ATOM 658 C C . ILE A 1 89 ? 22.232 -1.024 -28.317 1.00 85.81 89 ILE A C 1
ATOM 660 O O . ILE A 1 89 ? 22.725 -1.369 -29.387 1.00 85.81 89 ILE A O 1
ATOM 664 N N . ARG A 1 90 ? 21.565 0.129 -28.192 1.00 85.62 90 ARG A N 1
ATOM 665 C CA . ARG A 1 90 ? 21.351 1.065 -29.308 1.00 85.62 90 ARG A CA 1
ATOM 666 C C . ARG A 1 90 ? 22.580 1.919 -29.638 1.00 85.62 90 ARG A C 1
ATOM 668 O O . ARG A 1 90 ? 22.523 2.695 -30.585 1.00 85.62 90 ARG A O 1
ATOM 675 N N . GLY A 1 91 ? 23.662 1.821 -28.863 1.00 79.50 91 GLY A N 1
ATOM 676 C CA . GLY A 1 91 ? 24.862 2.642 -29.042 1.00 79.50 91 GLY A CA 1
ATOM 677 C C . GLY A 1 91 ? 24.652 4.136 -28.757 1.00 79.50 91 GLY A C 1
ATOM 678 O O . GLY A 1 91 ? 25.501 4.947 -29.112 1.00 79.50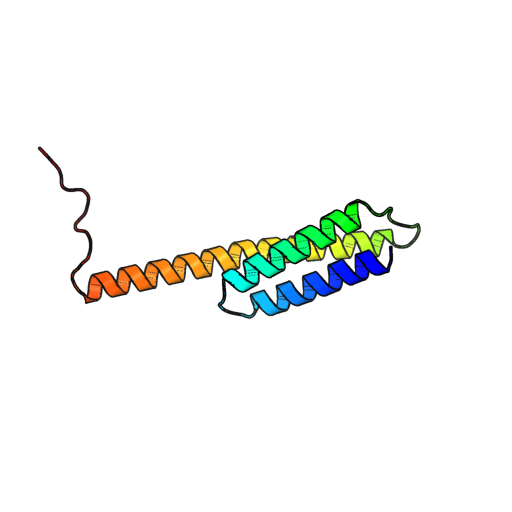 91 GLY A O 1
ATOM 679 N N . THR A 1 92 ? 23.544 4.520 -28.111 1.00 74.81 92 THR A N 1
ATOM 680 C CA . THR A 1 92 ? 23.203 5.919 -27.786 1.00 74.81 92 THR A CA 1
ATOM 681 C C . THR A 1 92 ? 23.608 6.300 -26.363 1.00 74.81 92 THR A C 1
ATOM 683 O O . THR A 1 92 ? 23.015 7.199 -25.769 1.00 74.81 92 THR A O 1
ATOM 686 N N . GLN A 1 93 ? 24.549 5.573 -25.762 1.00 66.50 93 GLN A N 1
ATOM 687 C CA . GLN A 1 93 ? 24.958 5.813 -24.385 1.00 66.50 93 GLN A CA 1
ATOM 688 C C . GLN A 1 93 ? 25.632 7.197 -24.296 1.00 66.50 93 GLN A C 1
ATOM 690 O O . GLN A 1 93 ? 26.578 7.448 -25.050 1.00 66.50 93 GLN A O 1
ATOM 695 N N . PRO A 1 94 ? 25.166 8.116 -23.428 1.00 62.78 94 PRO A N 1
ATOM 696 C CA . PRO A 1 94 ? 25.814 9.411 -23.272 1.00 62.78 94 PRO A CA 1
ATOM 697 C C . PRO A 1 94 ? 27.253 9.182 -22.798 1.00 62.78 94 PRO A C 1
ATOM 699 O O . PRO A 1 94 ? 27.496 8.633 -21.722 1.00 62.78 94 PRO A O 1
ATOM 702 N N . ARG A 1 95 ? 28.219 9.549 -23.644 1.00 59.91 95 ARG A N 1
ATOM 703 C CA . ARG A 1 95 ? 29.658 9.386 -23.403 1.00 59.91 95 ARG A CA 1
ATOM 704 C C . ARG A 1 95 ? 30.158 10.413 -22.382 1.00 59.91 95 ARG A C 1
ATOM 706 O O . ARG A 1 95 ? 30.864 11.332 -22.763 1.00 59.91 95 ARG A O 1
ATOM 713 N N . GLY A 1 96 ? 29.805 10.238 -21.107 1.00 67.38 96 GLY A N 1
ATOM 714 C CA . GLY A 1 96 ? 30.360 10.995 -19.975 1.00 67.38 96 GLY A CA 1
ATOM 715 C C . GLY A 1 96 ? 30.204 12.525 -20.062 1.00 67.38 96 GLY A C 1
ATOM 716 O O . GLY A 1 96 ? 29.680 13.058 -21.039 1.00 67.38 96 GLY A O 1
ATOM 717 N N . PRO A 1 97 ? 30.626 13.271 -19.027 1.00 52.03 97 PRO A N 1
ATOM 718 C CA . PRO A 1 97 ? 30.782 14.710 -19.162 1.00 52.03 97 PRO A CA 1
ATOM 719 C C . PRO A 1 97 ? 31.897 14.964 -20.181 1.00 52.03 97 PRO A C 1
ATOM 721 O O . PRO A 1 97 ? 33.026 14.509 -19.999 1.00 52.03 97 PRO A O 1
ATOM 724 N N . ALA A 1 98 ? 31.579 15.666 -21.268 1.00 55.62 98 ALA A N 1
ATOM 725 C CA . ALA A 1 98 ? 32.597 16.194 -22.160 1.00 55.62 98 ALA A CA 1
ATOM 726 C C . ALA A 1 98 ? 33.522 17.093 -21.327 1.00 55.62 98 ALA A C 1
ATOM 728 O O . ALA A 1 98 ? 33.082 18.110 -20.795 1.00 55.62 98 ALA A O 1
ATOM 729 N N . LEU A 1 99 ? 34.785 16.693 -21.170 1.00 54.84 99 LEU A N 1
ATOM 730 C CA . LEU A 1 99 ? 35.823 17.569 -20.642 1.00 54.84 99 LEU A CA 1
ATOM 731 C C . LEU A 1 99 ? 36.004 18.709 -21.650 1.00 54.84 99 LEU A C 1
ATOM 733 O O . LEU A 1 99 ? 36.679 18.549 -22.664 1.00 54.84 99 LEU A O 1
ATOM 737 N N . THR A 1 100 ? 35.351 19.839 -21.400 1.00 47.66 100 THR A N 1
ATOM 738 C CA . THR A 1 100 ? 35.690 21.122 -22.018 1.00 47.66 100 THR A CA 1
ATOM 739 C C . THR A 1 100 ? 36.986 21.620 -21.387 1.00 47.66 100 THR A C 1
ATOM 741 O O . THR A 1 100 ? 36.996 21.944 -20.199 1.00 47.66 100 THR A O 1
ATOM 744 N N . TYR A 1 101 ? 38.063 21.604 -22.176 1.00 48.28 101 TYR A N 1
ATOM 745 C CA . TYR A 1 101 ? 39.276 22.394 -21.948 1.00 48.28 101 TYR A CA 1
ATOM 746 C C . TYR A 1 101 ? 39.005 23.858 -22.303 1.00 48.28 101 TYR A C 1
ATOM 748 O O . TYR A 1 101 ? 38.310 24.077 -23.324 1.00 48.28 101 TYR A O 1
#

pLDDT: mean 86.87, std 10.85, range [47.66, 97.0]

Secondary structure (DSSP, 8-state):
-HHHHHHHHHHHHHHHHHHTSS-HHHHHHHHHHHHHHHHHHHHSPPPTT-HHHHHHHHHHHHHHHHHHHHHHHHHHHHHHHHHHHHHHHTT----S-----

Organism: NCBI:txid1219058

Foldseek 3Di:
DVVLLVQLVVLLVQLVVCLVDLDLVSNVVSLVSNVVSVVVVVVDDDDPPCVVVVVVSVVSNVVSVVSSVVSSVVSVVVVVVVVQVVCVVVVVHPPPPPPDD

Sequence (101 aa):
MIEQMHEVQAKLDLLVGALDGHDAGAIVSATEDLATAVILFRGAGVPAGSEMQARALIGKTLGQLEAAAIRINVLKNWTRQRIDMNHAIRGTQPRGPALTY

Radius of gyration: 20.53 Å; chains: 1; bounding box: 55×31×56 Å